Protein AF-A0A6H0FSI4-F1 (afdb_monomer_lite)

Foldseek 3Di:
DPPQDEQEEDAAEEAAEAEPEEAEGEDNHHDYYYHHYYHYHYYHYFYHYVVVLVLLVVLLVLLVPDPDQDADPVPRGGLSVVLNVLSVCLNPDPGDVVNLVSLVVSLVSLVVNCVVPVVCCVRRVVVSVVSCVVNVD

Structure (mmCIF, N/CA/C/O backbone):
data_AF-A0A6H0FSI4-F1
#
_entry.id   AF-A0A6H0FSI4-F1
#
loop_
_atom_site.group_PDB
_atom_site.id
_atom_site.type_symbol
_atom_site.label_atom_id
_atom_site.label_alt_id
_atom_site.label_comp_id
_atom_site.label_asym_id
_atom_site.label_entity_id
_atom_site.label_seq_id
_atom_site.pdbx_PDB_ins_code
_atom_site.Cartn_x
_atom_site.Cartn_y
_atom_site.Cartn_z
_atom_site.occupancy
_atom_site.B_iso_or_equiv
_atom_site.auth_seq_id
_atom_site.auth_comp_id
_atom_site.auth_asym_id
_atom_site.auth_atom_id
_atom_site.pdbx_PDB_model_num
ATOM 1 N N . MET A 1 1 ? -4.631 -15.837 -25.776 1.00 40.41 1 MET A N 1
ATOM 2 C CA . MET A 1 1 ? -3.274 -15.402 -25.383 1.00 40.41 1 MET A CA 1
ATOM 3 C C . MET A 1 1 ? -3.437 -14.271 -24.380 1.00 40.41 1 MET A C 1
ATOM 5 O O . MET A 1 1 ? -4.159 -13.333 -24.689 1.00 40.41 1 MET A O 1
ATOM 9 N N . LYS A 1 2 ? -2.901 -14.385 -23.156 1.00 42.94 2 LYS A N 1
ATOM 10 C CA . LYS A 1 2 ? -2.904 -13.256 -22.209 1.00 42.94 2 LYS A CA 1
ATOM 11 C C . LYS A 1 2 ? -1.928 -12.217 -22.760 1.00 42.94 2 LYS A C 1
ATOM 13 O O . LYS A 1 2 ? -0.746 -12.529 -22.859 1.00 42.94 2 LYS A O 1
ATOM 18 N N . ASN A 1 3 ? -2.409 -11.028 -23.115 1.00 47.91 3 ASN A N 1
ATOM 19 C CA . ASN A 1 3 ? -1.527 -9.892 -23.369 1.00 47.91 3 ASN A CA 1
ATOM 20 C C . ASN A 1 3 ? -0.714 -9.659 -22.088 1.00 47.91 3 ASN A C 1
ATOM 22 O O . ASN A 1 3 ? -1.280 -9.298 -21.056 1.00 47.91 3 ASN A O 1
ATOM 26 N N . GLN A 1 4 ? 0.588 -9.948 -22.124 1.00 63.56 4 GLN A N 1
ATOM 27 C CA . GLN A 1 4 ? 1.497 -9.483 -21.084 1.00 63.56 4 GLN A CA 1
ATOM 28 C C . GLN A 1 4 ? 1.756 -8.014 -21.394 1.00 63.56 4 GLN A C 1
ATOM 30 O O . GLN A 1 4 ? 2.401 -7.696 -22.386 1.00 63.56 4 GLN A O 1
ATOM 35 N N . ASN A 1 5 ? 1.184 -7.117 -20.594 1.00 78.19 5 ASN A N 1
ATOM 36 C CA . ASN A 1 5 ? 1.453 -5.693 -20.738 1.00 78.19 5 ASN A CA 1
ATOM 37 C C . ASN A 1 5 ? 2.907 -5.455 -20.328 1.00 78.19 5 ASN A C 1
ATOM 39 O O . ASN A 1 5 ? 3.237 -5.622 -19.154 1.00 78.19 5 ASN A O 1
ATOM 43 N N . VAL A 1 6 ? 3.766 -5.112 -21.283 1.00 83.06 6 VAL A N 1
ATOM 44 C CA . VAL A 1 6 ? 5.160 -4.744 -21.026 1.00 83.06 6 VAL A CA 1
ATOM 45 C C . VAL A 1 6 ? 5.311 -3.240 -21.236 1.00 83.06 6 VAL A C 1
ATOM 47 O O . VAL A 1 6 ? 4.856 -2.721 -22.251 1.00 83.06 6 VAL A O 1
ATOM 50 N N . GLY A 1 7 ? 5.898 -2.532 -20.268 1.00 85.94 7 GLY A N 1
ATOM 51 C CA . GLY A 1 7 ? 6.146 -1.092 -20.379 1.00 85.94 7 GLY A CA 1
ATOM 52 C C . GLY A 1 7 ? 7.259 -0.779 -21.381 1.00 85.94 7 GLY A C 1
ATOM 53 O O . GLY A 1 7 ? 7.041 -0.058 -22.349 1.00 85.94 7 GLY A O 1
ATOM 54 N N . ILE A 1 8 ? 8.443 -1.351 -21.156 1.00 88.25 8 ILE A N 1
ATOM 55 C CA . ILE A 1 8 ? 9.605 -1.269 -22.045 1.00 88.25 8 ILE A CA 1
ATOM 56 C C . ILE A 1 8 ? 10.091 -2.684 -22.339 1.00 88.25 8 ILE A C 1
ATOM 58 O O . ILE A 1 8 ? 10.371 -3.450 -21.417 1.00 88.25 8 ILE A O 1
ATOM 62 N N . GLU A 1 9 ? 10.229 -3.015 -23.618 1.00 92.31 9 GLU A N 1
ATOM 63 C CA . GLU A 1 9 ? 10.792 -4.282 -24.072 1.00 92.31 9 GLU A CA 1
ATOM 64 C C . GLU A 1 9 ? 11.992 -4.020 -24.983 1.00 92.31 9 GLU A C 1
ATOM 66 O O . GLU A 1 9 ? 11.887 -3.292 -25.971 1.00 92.31 9 GLU A O 1
ATOM 71 N N . VAL A 1 10 ? 13.135 -4.611 -24.640 1.00 90.75 10 VAL A N 1
ATOM 72 C CA . VAL A 1 10 ? 14.357 -4.578 -25.447 1.00 90.75 10 VAL A CA 1
ATOM 73 C C . VAL A 1 10 ? 14.684 -6.003 -25.870 1.00 90.75 10 VAL A C 1
ATOM 75 O O . VAL A 1 10 ? 14.869 -6.867 -25.016 1.00 90.75 10 VAL A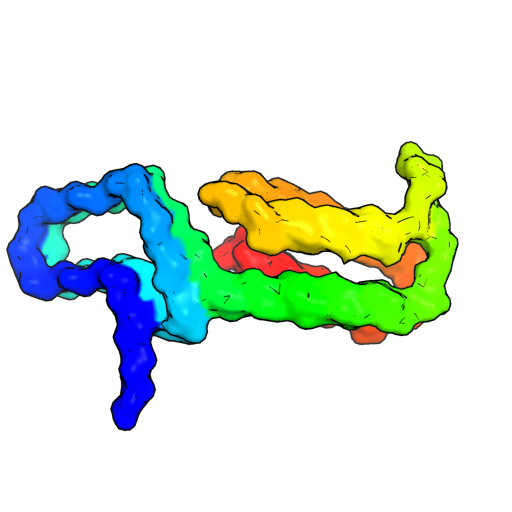 O 1
ATOM 78 N N . ASN A 1 11 ? 14.773 -6.228 -27.180 1.00 92.75 11 ASN A N 1
ATOM 79 C CA . ASN A 1 11 ? 15.102 -7.517 -27.784 1.00 92.75 11 ASN A CA 1
ATOM 80 C C . ASN A 1 11 ? 16.388 -7.370 -28.614 1.00 92.75 11 ASN A C 1
ATOM 82 O O . ASN A 1 11 ? 16.366 -6.739 -29.672 1.00 92.75 11 ASN A O 1
ATOM 86 N N . GLY A 1 12 ? 17.499 -7.938 -28.137 1.00 88.62 12 GLY A N 1
ATOM 87 C CA . GLY A 1 12 ? 18.809 -7.833 -28.787 1.00 88.62 12 GLY A CA 1
ATOM 88 C C . GLY A 1 12 ? 19.591 -6.556 -28.441 1.00 88.62 12 GLY A C 1
ATOM 89 O O . GLY A 1 12 ? 19.111 -5.668 -27.735 1.00 88.62 12 GLY A O 1
ATOM 90 N N . GLY A 1 13 ? 20.816 -6.443 -28.963 1.00 91.62 13 GLY A N 1
ATOM 91 C CA . GLY A 1 13 ? 21.660 -5.251 -28.805 1.00 91.62 13 GLY A CA 1
ATOM 92 C C . GLY A 1 13 ? 22.312 -5.130 -27.423 1.00 91.62 13 GLY A C 1
ATOM 93 O O . GLY A 1 13 ? 22.575 -6.127 -26.760 1.00 91.62 13 GLY A O 1
ATOM 94 N N . GLY A 1 14 ? 22.610 -3.906 -26.990 1.00 92.62 14 GLY A N 1
ATOM 95 C CA . GLY A 1 14 ? 23.232 -3.654 -25.692 1.00 92.62 14 GLY A CA 1
ATOM 96 C C . GLY A 1 14 ? 23.526 -2.181 -25.436 1.00 92.62 14 GLY A C 1
ATOM 97 O O . GLY A 1 14 ? 23.426 -1.349 -26.340 1.00 92.62 14 GLY A O 1
ATOM 98 N N . ARG A 1 15 ? 23.922 -1.870 -24.199 1.00 94.88 15 ARG A N 1
ATOM 99 C CA . ARG A 1 15 ? 24.249 -0.519 -23.710 1.00 94.88 15 ARG A CA 1
ATOM 100 C C . ARG A 1 15 ? 23.063 0.443 -23.728 1.00 94.88 15 ARG A C 1
ATOM 102 O O . ARG A 1 15 ? 23.241 1.651 -23.896 1.00 94.88 15 ARG A O 1
ATOM 109 N N . HIS A 1 16 ? 21.852 -0.074 -23.532 1.00 92.44 16 HIS A N 1
ATOM 110 C CA . HIS A 1 16 ? 20.674 0.761 -23.341 1.00 92.44 16 HIS A CA 1
ATOM 111 C C . HIS A 1 16 ? 20.732 1.433 -21.971 1.00 92.44 16 HIS A C 1
ATOM 113 O O . HIS A 1 16 ? 21.067 0.800 -20.970 1.00 92.44 16 HIS A O 1
ATOM 119 N N . LYS A 1 17 ? 20.379 2.718 -21.926 1.00 93.88 17 LYS A N 1
ATOM 120 C CA . LYS A 1 17 ? 20.271 3.488 -20.688 1.00 93.88 17 LYS A CA 1
ATOM 121 C C . LYS A 1 17 ? 18.834 3.944 -20.506 1.00 93.88 17 LYS A C 1
ATOM 123 O O . LYS A 1 17 ? 18.331 4.719 -21.316 1.00 93.88 17 LYS A O 1
ATOM 128 N N . ILE A 1 18 ? 18.184 3.448 -19.461 1.00 92.12 18 ILE A N 1
ATOM 129 C CA . ILE A 1 18 ? 16.836 3.851 -19.063 1.00 92.12 18 ILE A CA 1
ATOM 130 C C . ILE A 1 18 ? 16.973 4.554 -17.723 1.00 92.12 18 ILE A C 1
ATOM 132 O O . ILE A 1 18 ? 17.270 3.920 -16.710 1.00 92.12 18 ILE A O 1
ATOM 136 N N . SER A 1 19 ? 16.766 5.865 -17.716 1.00 91.94 19 SER A N 1
ATOM 137 C CA . SER A 1 19 ? 16.908 6.659 -16.504 1.00 91.94 19 SER A CA 1
ATOM 138 C C . SER A 1 19 ? 15.747 7.613 -16.283 1.00 91.94 19 SER A C 1
ATOM 140 O O . SER A 1 19 ? 15.103 8.039 -17.240 1.00 91.94 19 SER A O 1
ATOM 142 N N . GLU A 1 20 ? 15.493 7.953 -15.017 1.00 88.12 20 GLU A N 1
ATOM 143 C CA . GLU A 1 20 ? 14.578 9.040 -14.614 1.00 88.12 20 GLU A CA 1
ATOM 144 C C . GLU A 1 20 ? 13.171 8.911 -15.225 1.00 88.12 20 GLU A C 1
ATOM 146 O O . GLU A 1 20 ? 12.534 9.885 -15.614 1.00 88.12 20 GLU A O 1
ATOM 151 N N . SER A 1 21 ? 12.693 7.670 -15.330 1.00 82.31 21 SER A N 1
ATOM 152 C CA . SER A 1 21 ? 11.429 7.322 -15.983 1.00 82.31 21 SER A CA 1
ATOM 153 C C . SER A 1 21 ? 10.394 6.823 -14.973 1.00 82.31 21 SER A C 1
ATOM 155 O O . SER A 1 21 ? 10.742 6.123 -14.021 1.00 82.31 21 SER A O 1
ATOM 157 N N . THR A 1 22 ? 9.113 7.106 -15.220 1.00 79.75 22 THR A N 1
ATOM 158 C CA . THR A 1 22 ? 7.989 6.514 -14.475 1.00 79.75 22 THR A CA 1
ATOM 159 C C . THR A 1 22 ? 7.186 5.603 -15.397 1.00 79.75 22 THR A C 1
ATOM 161 O O . THR A 1 22 ? 6.714 6.039 -16.445 1.00 79.75 22 THR A O 1
ATOM 164 N N . ILE A 1 23 ? 7.024 4.336 -15.013 1.00 83.12 23 ILE A N 1
ATOM 165 C CA . ILE A 1 23 ? 6.309 3.321 -15.793 1.00 83.12 23 ILE A CA 1
ATOM 166 C C . ILE A 1 23 ? 5.065 2.889 -15.019 1.00 83.12 23 ILE A C 1
ATOM 168 O O . ILE A 1 23 ? 5.164 2.338 -13.923 1.00 83.12 23 ILE A O 1
ATOM 172 N N . HIS A 1 24 ? 3.892 3.114 -15.611 1.00 76.25 24 HIS A N 1
ATOM 173 C CA . HIS A 1 24 ? 2.618 2.630 -15.086 1.00 76.25 24 HIS A CA 1
ATOM 174 C C . HIS A 1 24 ? 2.307 1.260 -15.679 1.00 76.25 24 HIS A C 1
ATOM 176 O O . HIS A 1 24 ? 2.164 1.122 -16.896 1.00 76.25 24 HIS A O 1
ATOM 182 N N . VAL A 1 25 ? 2.183 0.246 -14.830 1.00 78.62 25 VAL A N 1
ATOM 183 C CA . VAL A 1 25 ? 1.898 -1.122 -15.261 1.00 78.62 25 VAL A CA 1
ATOM 184 C C . VAL A 1 25 ? 0.473 -1.491 -14.871 1.00 78.62 25 VAL A C 1
ATOM 186 O O . VAL A 1 25 ? 0.096 -1.476 -13.699 1.00 78.62 25 VAL A O 1
ATOM 189 N N . LYS A 1 26 ? -0.320 -1.847 -15.885 1.00 71.06 26 LYS A N 1
ATOM 190 C CA . LYS A 1 26 ? -1.696 -2.327 -15.733 1.00 71.06 26 LYS A CA 1
ATOM 191 C C . LYS A 1 26 ? -1.738 -3.838 -15.587 1.00 71.06 26 LYS A C 1
ATOM 193 O O . LYS A 1 26 ? -1.291 -4.558 -16.485 1.00 71.06 26 LYS A O 1
ATOM 198 N N . GLY A 1 27 ? -2.391 -4.303 -14.527 1.00 67.94 27 GLY A N 1
ATOM 199 C CA . GLY A 1 27 ? -2.543 -5.727 -14.251 1.00 67.94 27 GLY A CA 1
ATOM 200 C C . GLY A 1 27 ? -1.219 -6.389 -13.841 1.00 67.94 27 GLY A C 1
ATOM 201 O O . GLY A 1 27 ? -0.272 -5.709 -13.457 1.00 67.94 27 GLY A O 1
ATOM 202 N N . ASN A 1 28 ? -1.118 -7.702 -14.056 1.00 65.50 28 ASN A N 1
ATOM 203 C CA . ASN A 1 28 ? 0.105 -8.509 -13.893 1.00 65.50 28 ASN A CA 1
ATOM 204 C C . ASN A 1 28 ? 1.168 -8.268 -14.997 1.00 65.50 28 ASN A C 1
ATOM 206 O O . ASN A 1 28 ? 1.761 -9.214 -15.522 1.00 65.50 28 ASN A O 1
ATOM 210 N N . GLY A 1 29 ? 1.339 -7.024 -15.446 1.00 75.31 29 GLY A N 1
ATOM 211 C CA . GLY A 1 29 ? 2.306 -6.663 -16.482 1.00 75.31 29 GLY A CA 1
ATOM 212 C C . GLY A 1 29 ? 3.751 -6.622 -15.974 1.00 75.31 29 GLY A C 1
ATOM 213 O O . GLY A 1 29 ? 4.015 -6.739 -14.780 1.00 75.31 29 GLY A O 1
ATOM 214 N N . LYS A 1 30 ? 4.705 -6.420 -16.884 1.00 82.62 30 LYS A N 1
ATOM 215 C CA . LYS A 1 30 ? 6.126 -6.217 -16.565 1.00 82.62 30 LYS A CA 1
ATOM 216 C C . LYS A 1 30 ? 6.520 -4.788 -16.917 1.00 82.62 30 LYS A C 1
ATOM 218 O O . LYS A 1 30 ? 6.163 -4.293 -17.979 1.00 82.62 30 LYS A O 1
ATOM 223 N N . ALA A 1 31 ? 7.267 -4.111 -16.053 1.00 86.75 31 ALA A N 1
ATOM 224 C CA . ALA A 1 31 ? 7.681 -2.738 -16.336 1.00 86.75 31 ALA A CA 1
ATOM 225 C C . ALA A 1 31 ? 8.771 -2.677 -17.411 1.00 86.75 31 ALA A C 1
ATOM 227 O O . ALA A 1 31 ? 8.613 -1.970 -18.400 1.00 86.75 31 ALA A O 1
ATOM 228 N N . ILE A 1 32 ? 9.852 -3.438 -17.226 1.00 90.50 32 ILE A N 1
ATOM 229 C CA . ILE A 1 32 ? 10.980 -3.514 -18.156 1.00 90.50 32 ILE A CA 1
ATOM 230 C C . ILE A 1 32 ? 11.314 -4.988 -18.382 1.00 90.50 32 ILE A C 1
ATOM 232 O O . ILE A 1 32 ? 11.452 -5.750 -17.424 1.00 90.50 32 ILE A O 1
ATOM 236 N N . VAL A 1 33 ? 11.437 -5.385 -19.644 1.00 91.56 33 VAL A N 1
ATOM 237 C CA . VAL A 1 33 ? 11.895 -6.706 -20.075 1.00 91.56 33 VAL A CA 1
ATOM 238 C C . VAL A 1 33 ? 13.111 -6.517 -20.969 1.00 91.56 33 VAL A C 1
ATOM 240 O O . VAL A 1 33 ? 13.067 -5.764 -21.940 1.00 91.56 33 VAL A O 1
ATOM 243 N N . LEU A 1 34 ? 14.199 -7.195 -20.619 1.00 91.25 34 LEU A N 1
ATOM 244 C CA . LEU A 1 34 ? 15.456 -7.187 -21.355 1.00 91.25 34 LEU A CA 1
ATOM 245 C C . LEU A 1 34 ? 15.734 -8.613 -21.833 1.00 91.25 34 LEU A C 1
ATOM 247 O O . LEU A 1 34 ? 15.996 -9.492 -21.013 1.00 91.25 34 LEU A O 1
ATOM 251 N N . ASN A 1 35 ? 15.677 -8.835 -23.142 1.00 92.69 35 ASN A N 1
ATOM 252 C CA . ASN A 1 35 ? 15.921 -10.129 -23.768 1.00 92.69 35 ASN A CA 1
ATOM 253 C C . ASN A 1 35 ? 17.155 -10.039 -24.670 1.00 92.69 35 ASN A C 1
ATOM 255 O O . ASN A 1 35 ? 17.266 -9.125 -25.487 1.00 92.69 35 ASN A O 1
ATOM 259 N N . GLU A 1 36 ? 18.073 -10.998 -24.532 1.00 91.81 36 GLU A N 1
ATOM 260 C CA . GLU A 1 36 ? 19.250 -11.148 -25.409 1.00 91.81 36 GLU A CA 1
ATOM 261 C C . GLU A 1 36 ? 20.083 -9.859 -25.575 1.00 91.81 36 GLU A C 1
ATOM 263 O O . GLU A 1 36 ? 20.569 -9.539 -26.656 1.00 91.81 36 GLU A O 1
ATOM 268 N N . THR A 1 37 ? 20.244 -9.094 -24.493 1.00 94.44 37 THR A N 1
ATOM 269 C CA . THR A 1 37 ? 20.908 -7.782 -24.494 1.00 94.44 37 THR A CA 1
ATOM 270 C C . THR A 1 37 ? 21.979 -7.692 -23.398 1.00 94.44 37 THR A C 1
ATOM 272 O O . THR A 1 37 ? 21.923 -8.440 -22.421 1.00 94.44 37 THR A O 1
ATOM 275 N N . PHE A 1 38 ? 22.968 -6.803 -23.545 1.00 91.75 38 PHE A N 1
ATOM 276 C CA . PHE A 1 38 ? 24.129 -6.69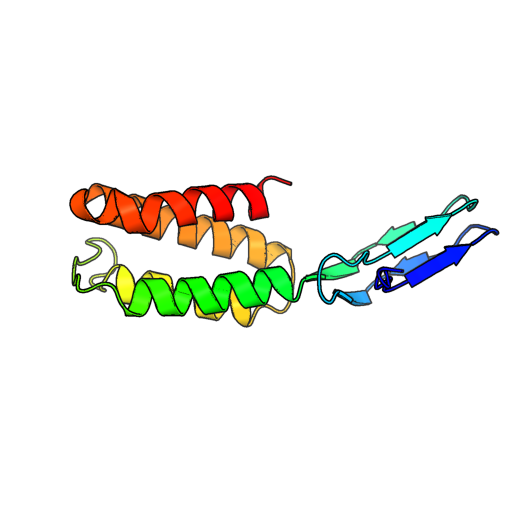1 -22.642 1.00 91.75 38 PHE A CA 1
ATOM 277 C C . PHE A 1 38 ? 24.429 -5.245 -22.208 1.00 91.75 38 PHE A C 1
ATOM 279 O O . PHE A 1 38 ? 23.989 -4.298 -22.849 1.00 91.75 38 PHE A O 1
ATOM 286 N N . ASP A 1 39 ? 25.194 -5.061 -21.125 1.00 93.62 39 ASP A N 1
ATOM 287 C CA . ASP A 1 39 ? 25.672 -3.755 -20.616 1.00 93.62 39 ASP A CA 1
ATOM 288 C C . ASP A 1 39 ? 24.581 -2.681 -20.382 1.00 93.62 39 ASP A C 1
ATOM 290 O O . ASP A 1 39 ? 24.833 -1.485 -20.537 1.00 93.62 39 ASP A O 1
ATOM 294 N N . ASN A 1 40 ? 23.354 -3.076 -20.035 1.00 92.00 40 ASN A N 1
ATOM 295 C CA . ASN A 1 40 ? 22.256 -2.126 -19.833 1.00 92.00 40 ASN A CA 1
ATOM 296 C C . ASN A 1 40 ? 22.320 -1.437 -18.468 1.00 92.00 40 ASN A C 1
ATOM 298 O O . ASN A 1 40 ? 22.641 -2.056 -17.455 1.00 92.00 40 ASN A O 1
ATOM 302 N N . GLU A 1 41 ? 21.936 -0.166 -18.437 1.00 94.19 41 GLU A N 1
ATOM 303 C CA . GLU A 1 41 ? 21.879 0.657 -17.235 1.00 94.19 41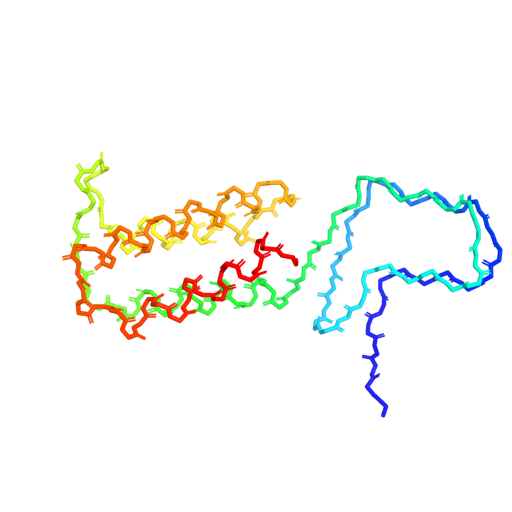 GLU A CA 1
ATOM 304 C C . GLU A 1 41 ? 20.432 1.101 -16.989 1.00 94.19 41 GLU A C 1
ATOM 306 O O . GLU A 1 41 ? 19.836 1.795 -17.814 1.00 94.19 41 GLU A O 1
ATOM 311 N N . ILE A 1 42 ? 19.860 0.703 -15.850 1.00 90.31 42 ILE A N 1
ATOM 312 C CA . ILE A 1 42 ? 18.531 1.141 -15.409 1.00 90.31 42 ILE A CA 1
ATOM 313 C C . ILE A 1 42 ? 18.702 1.889 -14.092 1.00 90.31 42 ILE A C 1
ATOM 315 O O . ILE A 1 42 ? 19.054 1.287 -13.078 1.00 90.31 42 ILE A O 1
ATOM 319 N N . THR A 1 43 ? 18.460 3.197 -14.089 1.00 88.62 43 THR A N 1
ATOM 320 C CA . THR A 1 43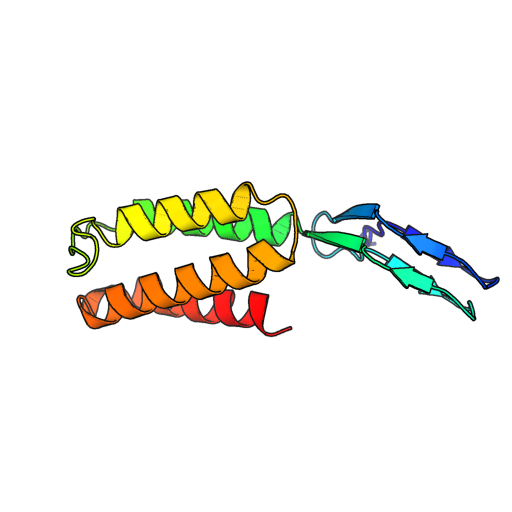 ? 18.685 4.047 -12.911 1.00 88.62 43 THR A CA 1
ATOM 321 C C . THR A 1 43 ? 17.493 4.956 -12.636 1.00 88.62 43 THR A C 1
ATOM 323 O O . THR A 1 43 ? 16.891 5.520 -13.538 1.00 88.62 43 THR A O 1
ATOM 326 N N . LYS A 1 44 ? 17.122 5.128 -11.361 1.00 81.00 44 LYS A N 1
ATOM 327 C CA . LYS A 1 44 ? 16.031 6.039 -10.950 1.00 81.00 44 LYS A CA 1
ATOM 328 C C . LYS A 1 44 ? 14.697 5.817 -11.699 1.00 81.00 44 LYS A C 1
ATOM 330 O O . LYS A 1 44 ? 13.991 6.777 -12.001 1.00 81.00 44 LYS A O 1
ATOM 335 N N . VAL A 1 45 ? 14.351 4.568 -12.020 1.00 80.12 45 VAL A N 1
ATOM 336 C CA . VAL A 1 45 ? 13.047 4.232 -12.612 1.00 80.12 45 VAL A CA 1
ATOM 337 C C . VAL A 1 45 ? 12.029 3.979 -11.503 1.00 80.12 45 VAL A C 1
ATOM 339 O O . VAL A 1 45 ? 12.268 3.166 -10.613 1.00 80.12 45 VAL A O 1
ATOM 342 N N . THR A 1 46 ? 10.884 4.656 -11.568 1.00 72.50 46 THR A N 1
ATOM 343 C CA . THR A 1 46 ? 9.745 4.422 -10.671 1.00 72.50 46 THR A CA 1
ATOM 344 C C . THR A 1 46 ? 8.707 3.564 -11.382 1.00 72.50 46 THR A C 1
ATOM 346 O O . THR A 1 46 ? 8.252 3.905 -12.471 1.00 72.50 46 THR A O 1
ATOM 349 N N . ILE A 1 47 ? 8.308 2.453 -10.767 1.00 76.69 47 ILE A N 1
ATOM 350 C CA . ILE A 1 47 ? 7.251 1.581 -11.284 1.00 76.69 47 ILE A CA 1
ATOM 351 C C . ILE A 1 47 ? 6.015 1.766 -10.409 1.00 76.69 47 ILE A C 1
ATOM 353 O O . ILE A 1 47 ? 6.093 1.622 -9.188 1.00 76.69 47 ILE A O 1
ATOM 357 N N . LEU A 1 48 ? 4.888 2.087 -11.040 1.00 72.12 48 LEU A 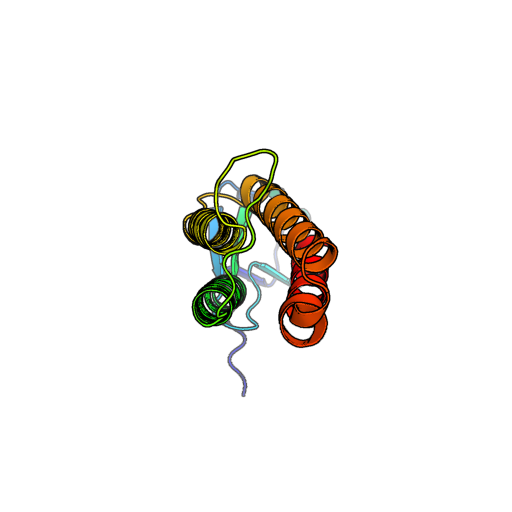N 1
ATOM 358 C CA . LEU A 1 48 ? 3.588 2.226 -10.391 1.00 72.12 48 LEU A CA 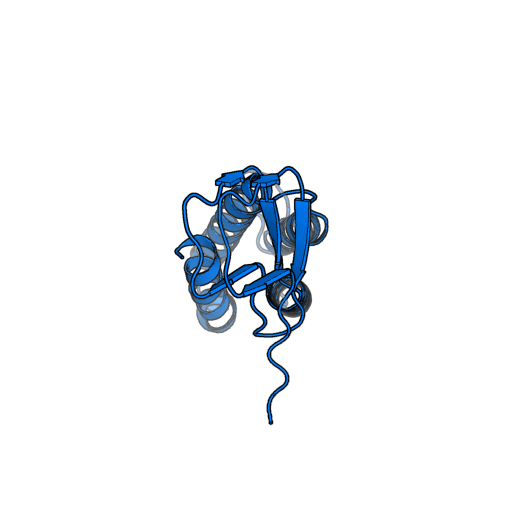1
ATOM 359 C C . LEU A 1 48 ? 2.679 1.101 -10.885 1.00 72.12 48 LEU A C 1
ATOM 361 O O . LEU A 1 48 ? 2.341 1.052 -12.069 1.00 72.12 48 LEU A O 1
ATOM 365 N N . LEU A 1 49 ? 2.308 0.179 -9.997 1.00 75.19 49 LEU A N 1
ATOM 366 C CA . LEU A 1 49 ? 1.410 -0.922 -10.336 1.00 75.19 49 LEU A CA 1
ATOM 367 C C . LEU A 1 49 ? -0.039 -0.501 -10.055 1.00 75.19 49 LEU A C 1
ATOM 369 O O . LEU A 1 49 ? -0.411 -0.221 -8.914 1.00 75.19 49 LEU A O 1
ATOM 373 N N . ASP A 1 50 ? -0.891 -0.494 -11.081 1.00 75.00 50 ASP A N 1
ATOM 374 C CA . ASP A 1 50 ? -2.308 -0.128 -10.922 1.00 75.00 50 ASP A CA 1
ATOM 375 C C . ASP A 1 50 ? -3.053 -1.101 -9.986 1.00 75.00 50 ASP A C 1
ATOM 377 O O . ASP A 1 50 ? -4.019 -0.719 -9.322 1.00 75.00 50 ASP A O 1
ATOM 381 N N . GLU A 1 51 ? -2.595 -2.355 -9.901 1.00 76.56 51 GLU A N 1
ATOM 382 C CA . GLU A 1 51 ? -3.129 -3.354 -8.969 1.00 76.56 51 GLU A CA 1
ATOM 383 C C . GLU A 1 51 ? -2.834 -3.000 -7.504 1.00 76.56 51 GLU A C 1
ATOM 385 O O . GLU A 1 51 ? -3.734 -3.124 -6.673 1.00 76.56 51 GLU A O 1
ATOM 390 N N . GLU A 1 52 ? -1.641 -2.478 -7.189 1.00 81.38 52 GLU A N 1
ATOM 391 C CA . GLU A 1 52 ? -1.318 -1.977 -5.843 1.00 81.38 52 GLU A CA 1
ATOM 392 C C . GLU A 1 52 ? -2.251 -0.815 -5.488 1.00 81.38 52 GLU A C 1
ATOM 394 O O . GLU A 1 52 ? -2.882 -0.811 -4.431 1.00 81.38 52 GLU A O 1
ATOM 399 N N . ARG A 1 53 ? -2.427 0.144 -6.408 1.00 81.81 53 ARG A N 1
ATOM 400 C CA . ARG A 1 53 ? -3.342 1.275 -6.199 1.00 81.81 53 ARG A CA 1
ATOM 401 C C . ARG A 1 53 ? -4.776 0.804 -5.955 1.00 81.81 53 ARG A C 1
ATOM 403 O O . ARG A 1 53 ? -5.445 1.307 -5.053 1.00 81.81 53 ARG A O 1
ATOM 410 N N . LYS A 1 54 ? -5.249 -0.174 -6.733 1.00 85.25 54 LYS A N 1
ATOM 411 C CA . LYS A 1 54 ? -6.582 -0.767 -6.566 1.00 85.25 54 LYS A CA 1
ATOM 412 C C . LYS A 1 54 ? -6.724 -1.477 -5.219 1.00 85.25 54 LYS A C 1
ATOM 414 O O . LYS A 1 54 ? -7.762 -1.330 -4.579 1.00 85.25 54 LYS A O 1
ATOM 419 N N . TYR A 1 55 ? -5.696 -2.198 -4.776 1.00 89.75 55 TYR A N 1
ATOM 420 C CA . TYR A 1 55 ? -5.675 -2.818 -3.453 1.00 89.75 55 TYR A CA 1
ATOM 421 C C . TYR A 1 55 ? -5.867 -1.775 -2.345 1.00 89.75 55 TYR A C 1
ATOM 423 O O . TYR A 1 55 ? -6.742 -1.945 -1.502 1.00 89.75 55 TYR A O 1
ATOM 431 N N . PHE A 1 56 ? -5.133 -0.659 -2.385 1.00 92.00 56 PHE A N 1
ATOM 432 C CA . PHE A 1 56 ? -5.280 0.408 -1.390 1.00 92.00 56 PHE A CA 1
ATOM 433 C C . PHE A 1 56 ? -6.656 1.086 -1.429 1.00 92.00 56 PHE A C 1
ATOM 435 O O . PHE A 1 56 ? -7.203 1.408 -0.377 1.00 92.00 56 PHE A O 1
ATOM 442 N N . ILE A 1 57 ? -7.251 1.264 -2.613 1.00 92.25 57 ILE A N 1
ATOM 443 C CA . ILE A 1 57 ? -8.628 1.773 -2.740 1.00 92.25 57 ILE A CA 1
ATOM 444 C C . ILE A 1 57 ? -9.624 0.824 -2.058 1.00 92.25 57 ILE A C 1
ATOM 446 O O . ILE A 1 57 ? -10.480 1.283 -1.302 1.00 92.25 57 ILE A O 1
ATOM 450 N N . ASN A 1 58 ? -9.496 -0.485 -2.286 1.00 93.31 58 ASN A N 1
ATOM 451 C CA . ASN A 1 58 ? -10.356 -1.480 -1.648 1.00 93.31 58 ASN A CA 1
ATOM 452 C C . ASN A 1 58 ? -10.151 -1.499 -0.128 1.00 93.31 58 ASN A C 1
ATOM 454 O O . ASN A 1 58 ? -11.119 -1.385 0.614 1.00 93.31 58 ASN A O 1
ATOM 458 N N . LEU A 1 59 ? -8.894 -1.526 0.330 1.00 95.19 59 LEU A N 1
ATOM 459 C CA . LEU A 1 59 ? -8.556 -1.480 1.751 1.00 95.19 59 LEU A CA 1
ATOM 460 C C . LEU A 1 59 ? -9.154 -0.244 2.435 1.00 95.19 59 LEU A C 1
ATOM 462 O O . LEU A 1 59 ? -9.687 -0.347 3.534 1.00 95.19 59 LEU A O 1
ATOM 466 N N . LYS A 1 60 ? -9.100 0.927 1.790 1.00 95.81 60 LYS A N 1
ATOM 467 C CA . LYS A 1 60 ? -9.727 2.146 2.316 1.00 95.81 60 LYS A CA 1
ATOM 468 C C . LYS A 1 60 ? -11.224 1.939 2.554 1.00 95.81 60 LYS A C 1
ATOM 470 O O . LYS A 1 60 ? -11.700 2.231 3.648 1.00 95.81 60 LYS A O 1
ATOM 475 N N . SER A 1 61 ? -11.928 1.400 1.559 1.00 94.94 61 SER A N 1
ATOM 476 C CA . SER A 1 61 ? -13.359 1.092 1.657 1.00 94.94 61 SER A CA 1
ATOM 477 C C . SER A 1 61 ? -13.651 0.088 2.777 1.00 94.94 61 SER A C 1
ATOM 479 O O . SER A 1 61 ? -14.601 0.272 3.539 1.00 94.94 61 SER A O 1
ATOM 481 N N . ASP A 1 62 ? -12.824 -0.951 2.912 1.00 94.38 62 ASP A N 1
ATOM 482 C CA . ASP A 1 62 ? -12.977 -1.969 3.953 1.00 94.38 62 ASP A CA 1
ATOM 483 C C . ASP A 1 62 ? -12.829 -1.347 5.349 1.00 94.38 62 ASP A C 1
ATOM 485 O O . ASP A 1 62 ? -13.681 -1.554 6.214 1.00 94.38 62 ASP A O 1
ATOM 489 N N . LEU A 1 63 ? -11.812 -0.504 5.564 1.00 94.94 63 LEU A N 1
ATOM 490 C CA . LEU A 1 63 ? -11.608 0.186 6.843 1.00 94.94 63 LEU A CA 1
ATOM 491 C C . LEU A 1 63 ? -12.720 1.192 7.165 1.00 94.94 63 LEU A C 1
ATOM 493 O O . LEU A 1 63 ? -13.114 1.312 8.327 1.00 94.94 63 LEU A O 1
ATOM 497 N N . GLU A 1 64 ? -13.243 1.906 6.167 1.00 94.50 64 GLU A N 1
ATOM 498 C CA . GLU A 1 64 ? -14.360 2.844 6.342 1.00 94.50 64 GLU A CA 1
ATOM 499 C C . GLU A 1 64 ? -15.636 2.135 6.826 1.00 94.50 64 GLU A C 1
ATOM 501 O O . GLU A 1 64 ? -16.381 2.698 7.635 1.00 94.50 64 GLU A O 1
ATOM 506 N N . SER A 1 65 ? -15.844 0.879 6.411 1.00 93.88 65 SER A N 1
ATOM 507 C CA . SER A 1 65 ? -16.990 0.055 6.818 1.00 93.88 65 SER A CA 1
ATOM 508 C C . SER A 1 65 ? -16.936 -0.427 8.277 1.00 93.88 65 SER A C 1
ATOM 510 O O . SER A 1 65 ? -17.965 -0.802 8.847 1.00 93.88 65 SER A O 1
ATOM 512 N N . ILE A 1 66 ? -15.760 -0.387 8.919 1.00 93.19 66 ILE A N 1
ATOM 513 C CA . ILE A 1 66 ? -15.587 -0.844 10.302 1.00 93.19 66 ILE A CA 1
ATOM 514 C C . ILE A 1 66 ? -16.301 0.113 11.270 1.00 93.19 66 ILE A C 1
ATOM 516 O O . ILE A 1 66 ? -15.970 1.301 11.397 1.00 93.19 66 ILE A O 1
ATOM 520 N N . GLN A 1 67 ? -17.260 -0.431 12.024 1.00 92.00 67 GLN A N 1
ATOM 521 C CA . GLN A 1 67 ? -17.967 0.269 13.099 1.00 92.00 67 GLN A CA 1
ATOM 522 C C . GLN A 1 67 ? -17.167 0.242 14.410 1.00 92.00 67 GLN A C 1
ATOM 524 O O . GLN A 1 67 ? -17.571 -0.360 15.401 1.00 92.00 67 GLN A O 1
ATOM 529 N N . ASP A 1 68 ? -16.010 0.902 14.411 1.00 93.00 68 ASP A N 1
ATOM 530 C CA . ASP A 1 68 ? -15.182 1.097 15.600 1.00 93.00 68 ASP A CA 1
ATOM 531 C C . ASP A 1 68 ? -14.623 2.528 15.643 1.00 93.00 68 ASP A C 1
ATOM 533 O O . ASP A 1 68 ? -14.304 3.126 14.610 1.00 93.00 68 ASP A O 1
ATOM 537 N N . ASN A 1 69 ? -14.548 3.073 16.859 1.00 93.50 69 ASN A N 1
ATOM 538 C CA . ASN A 1 69 ? -14.120 4.442 17.147 1.00 93.50 69 ASN A CA 1
ATOM 539 C C . ASN A 1 69 ? -12.975 4.470 18.175 1.00 93.50 69 ASN A C 1
ATOM 541 O O . ASN A 1 69 ? -12.841 5.449 18.910 1.00 93.50 69 ASN A O 1
ATOM 545 N N . ALA A 1 70 ? -12.172 3.403 18.270 1.00 95.12 70 ALA A N 1
ATOM 546 C CA . ALA A 1 70 ? -11.027 3.371 19.169 1.00 95.12 70 ALA A CA 1
ATOM 547 C C . ALA A 1 70 ? -10.081 4.544 18.875 1.00 95.12 70 ALA A C 1
ATOM 549 O O . ALA A 1 70 ? -9.737 4.827 17.720 1.00 95.12 70 ALA A O 1
ATOM 550 N N . ILE A 1 71 ? -9.679 5.232 19.940 1.00 96.12 71 ILE A N 1
ATOM 551 C CA . ILE A 1 71 ? -8.830 6.418 19.877 1.00 96.12 71 ILE A CA 1
ATOM 552 C C . ILE A 1 71 ? -7.375 5.989 20.026 1.00 96.12 71 ILE A C 1
ATOM 554 O O . ILE A 1 71 ? -7.034 5.216 20.921 1.00 96.12 71 ILE A O 1
ATOM 558 N N . ASN A 1 72 ? -6.518 6.524 19.165 1.00 93.62 72 ASN A N 1
ATOM 559 C CA . ASN A 1 72 ? -5.081 6.436 19.316 1.00 93.62 72 ASN A CA 1
ATOM 560 C C . ASN A 1 72 ? -4.634 7.372 20.450 1.00 93.62 72 ASN A C 1
ATOM 562 O O . ASN A 1 72 ? -4.787 8.593 20.329 1.00 93.62 72 ASN A O 1
ATOM 566 N N . PRO A 1 73 ? -4.066 6.842 21.548 1.00 92.56 73 PRO A N 1
ATOM 567 C CA . PRO A 1 73 ? -3.703 7.653 22.706 1.00 92.56 73 PRO A CA 1
ATOM 568 C C . PRO A 1 73 ? -2.613 8.688 22.394 1.00 92.56 73 PRO A C 1
ATOM 570 O O . PRO A 1 73 ? -2.530 9.705 23.079 1.00 92.56 73 PRO A O 1
ATOM 573 N N . LEU A 1 74 ? -1.802 8.464 21.354 1.00 92.31 74 LEU A N 1
ATOM 574 C CA . LEU A 1 74 ? -0.705 9.358 20.981 1.00 92.31 74 LEU A CA 1
ATOM 575 C C . LEU A 1 74 ? -1.180 10.585 20.197 1.00 92.31 74 LEU A C 1
ATOM 577 O O . LEU A 1 74 ? -0.605 11.660 20.336 1.00 92.31 74 LEU A O 1
ATOM 581 N N . THR A 1 75 ? -2.215 10.438 19.369 1.00 93.56 75 THR A N 1
ATOM 582 C CA . THR A 1 75 ? -2.649 11.488 18.429 1.00 93.56 75 THR A CA 1
ATOM 583 C C . THR A 1 75 ? -4.042 12.031 18.722 1.00 93.56 75 THR A C 1
ATOM 585 O O . THR A 1 75 ? -4.434 13.034 18.126 1.00 93.56 75 THR A O 1
ATOM 588 N N . GLN A 1 76 ? -4.788 11.388 19.629 1.00 94.56 76 GLN A N 1
ATOM 589 C CA . GLN A 1 76 ? -6.168 11.727 19.994 1.00 94.56 76 GLN A CA 1
ATOM 590 C C . GLN A 1 76 ? -7.156 11.657 18.814 1.00 94.56 76 GLN A C 1
ATOM 592 O O . GLN A 1 76 ? -8.258 12.202 18.870 1.00 94.56 76 GLN A O 1
ATOM 597 N N . LYS A 1 77 ? -6.779 10.965 17.733 1.00 95.69 77 LYS A N 1
ATOM 598 C CA . LYS A 1 77 ? -7.633 10.675 16.574 1.00 95.69 77 LYS A CA 1
ATOM 599 C C . LYS A 1 77 ? -8.094 9.224 16.624 1.00 95.69 77 LYS A C 1
ATOM 601 O O . LYS A 1 77 ? -7.514 8.405 17.329 1.00 95.69 77 LYS A O 1
ATOM 606 N N . THR A 1 78 ? -9.143 8.885 15.878 1.00 96.44 78 THR A N 1
ATOM 607 C CA . THR A 1 78 ? -9.529 7.476 15.737 1.00 96.44 78 THR A CA 1
ATOM 608 C C . THR A 1 78 ? -8.531 6.748 14.845 1.00 96.44 78 THR A C 1
ATOM 610 O O . THR A 1 78 ? -8.116 7.285 13.813 1.00 96.44 78 THR A O 1
ATOM 613 N N . TYR A 1 79 ? -8.201 5.502 15.195 1.00 96.25 79 TYR A N 1
ATOM 614 C CA . TYR A 1 79 ? -7.337 4.660 14.360 1.00 96.25 79 TYR A CA 1
ATOM 615 C C . TYR A 1 79 ? -7.865 4.543 12.930 1.00 96.25 79 TYR A C 1
ATOM 617 O O . TYR A 1 79 ? -7.090 4.628 11.980 1.00 96.25 79 TYR A O 1
ATOM 625 N N . LYS A 1 80 ? -9.192 4.437 12.773 1.00 96.19 80 LYS A N 1
ATOM 626 C CA . LYS A 1 80 ? -9.858 4.430 11.467 1.00 96.19 80 LYS A CA 1
ATOM 627 C C . LYS A 1 80 ? -9.496 5.654 10.628 1.00 96.19 80 LYS A C 1
ATOM 629 O O . LYS A 1 80 ? -9.033 5.507 9.501 1.00 96.19 80 LYS A O 1
ATOM 634 N N . ASN A 1 81 ? -9.672 6.858 11.175 1.00 96.44 81 ASN A N 1
ATOM 635 C CA . ASN A 1 81 ? -9.407 8.089 10.433 1.00 96.44 81 ASN A CA 1
ATOM 636 C C . ASN A 1 81 ? -7.922 8.221 10.087 1.00 96.44 81 ASN A C 1
ATOM 638 O O . ASN A 1 81 ? -7.576 8.691 9.006 1.00 96.44 81 ASN A O 1
ATOM 642 N N . GLU A 1 82 ? -7.031 7.815 10.989 1.00 96.81 82 GLU A N 1
ATOM 643 C CA . GLU A 1 82 ? -5.593 7.841 10.725 1.00 96.81 82 GLU A CA 1
ATOM 644 C C . GLU A 1 82 ? -5.189 6.857 9.631 1.00 96.81 82 GLU A C 1
ATOM 646 O O . GLU A 1 82 ? -4.486 7.250 8.701 1.00 96.81 82 GLU A O 1
ATOM 651 N N . ALA A 1 83 ? -5.680 5.619 9.690 1.00 96.56 83 ALA A N 1
ATOM 652 C CA . ALA A 1 83 ? -5.402 4.602 8.686 1.00 96.56 83 ALA A CA 1
ATOM 653 C C . ALA A 1 83 ? -5.940 5.008 7.304 1.00 96.56 83 ALA A C 1
ATOM 655 O O . ALA A 1 83 ? -5.211 4.933 6.318 1.00 96.56 83 ALA A O 1
ATOM 656 N N . VAL A 1 84 ? -7.172 5.523 7.229 1.00 96.25 84 VAL A N 1
ATOM 657 C CA . VAL A 1 84 ? -7.777 6.016 5.978 1.00 96.25 84 VAL A CA 1
ATOM 658 C C . VAL A 1 84 ? -6.974 7.175 5.382 1.00 96.25 84 VAL A C 1
ATOM 660 O O . VAL A 1 84 ? -6.678 7.177 4.185 1.00 96.25 84 VAL A O 1
ATOM 663 N N . ASN A 1 85 ? -6.559 8.139 6.208 1.00 94.81 85 ASN A N 1
ATOM 664 C CA . ASN A 1 85 ? -5.709 9.240 5.755 1.00 94.81 85 ASN A CA 1
ATOM 665 C C . ASN A 1 85 ? -4.341 8.743 5.281 1.00 94.81 85 ASN A C 1
ATOM 667 O O . ASN A 1 85 ? -3.811 9.242 4.290 1.00 94.81 85 ASN A O 1
ATOM 671 N N . GLN A 1 86 ? -3.768 7.755 5.966 1.00 94.88 86 GLN A N 1
ATOM 672 C CA . GLN A 1 86 ? -2.496 7.166 5.574 1.00 94.88 86 GLN A CA 1
ATOM 673 C C . GLN A 1 86 ? -2.603 6.435 4.232 1.00 94.88 86 GLN A C 1
ATOM 675 O O . GLN A 1 86 ? -1.734 6.599 3.380 1.00 94.88 86 GLN A O 1
ATOM 680 N N . ILE A 1 87 ? -3.694 5.704 3.997 1.00 94.44 87 ILE A N 1
ATOM 681 C CA . ILE A 1 87 ? -3.970 5.075 2.702 1.00 94.44 87 ILE A CA 1
ATOM 682 C C . ILE A 1 87 ? -4.101 6.126 1.598 1.00 94.44 87 ILE A C 1
ATOM 684 O O . ILE A 1 87 ? -3.533 5.949 0.523 1.00 94.44 87 ILE A O 1
ATOM 688 N N . GLN A 1 88 ? -4.791 7.240 1.859 1.00 91.12 88 GLN A N 1
ATOM 689 C CA . GLN A 1 88 ? -4.898 8.323 0.882 1.00 91.12 88 GLN A CA 1
ATOM 690 C C . GLN A 1 88 ? -3.516 8.864 0.497 1.00 91.12 88 GLN A C 1
ATOM 692 O O . GLN A 1 88 ? -3.221 8.987 -0.689 1.00 91.12 88 GLN A O 1
ATOM 697 N N . LYS A 1 89 ? -2.629 9.077 1.482 1.00 89.38 89 LYS A N 1
ATOM 698 C CA . LYS A 1 89 ? -1.244 9.474 1.200 1.00 89.38 89 LYS A CA 1
ATOM 699 C C . LYS A 1 89 ? -0.542 8.476 0.293 1.00 89.38 89 LYS A C 1
ATOM 701 O O . LYS A 1 89 ? 0.161 8.936 -0.589 1.00 89.38 89 LYS A O 1
ATOM 706 N N . ILE A 1 90 ? -0.718 7.163 0.505 1.00 89.38 90 ILE A N 1
ATOM 707 C CA . ILE A 1 90 ? -0.118 6.095 -0.319 1.00 89.38 90 ILE A CA 1
ATOM 708 C C . ILE A 1 90 ? -0.629 6.157 -1.765 1.00 89.38 90 ILE A C 1
ATOM 710 O O . ILE A 1 90 ? 0.163 6.059 -2.700 1.00 89.38 90 ILE A O 1
ATOM 714 N N . ILE A 1 91 ? -1.939 6.336 -1.952 1.00 86.00 91 ILE A N 1
ATOM 715 C CA . ILE A 1 91 ? -2.586 6.398 -3.273 1.00 86.00 91 ILE A CA 1
ATOM 716 C C . ILE A 1 91 ? -2.101 7.600 -4.094 1.00 86.00 91 ILE A C 1
ATOM 718 O O . ILE A 1 91 ? -2.013 7.502 -5.322 1.00 86.00 91 ILE A O 1
ATOM 722 N N . ASP A 1 92 ? -1.804 8.711 -3.422 1.00 83.31 92 ASP A N 1
ATOM 723 C CA . ASP A 1 92 ? -1.421 9.983 -4.041 1.00 83.31 92 ASP A CA 1
ATOM 724 C C . ASP A 1 92 ? 0.104 10.138 -4.208 1.00 83.31 92 ASP A C 1
ATOM 726 O O . ASP A 1 92 ? 0.590 11.220 -4.545 1.00 83.31 92 ASP A O 1
ATOM 730 N N . LEU A 1 93 ? 0.886 9.081 -3.955 1.00 75.69 93 LEU A N 1
ATOM 731 C CA . LEU A 1 93 ? 2.342 9.190 -3.917 1.00 75.69 93 LEU A CA 1
ATOM 732 C C . LEU A 1 93 ? 2.994 9.471 -5.275 1.00 75.69 93 LEU A C 1
ATOM 734 O O . LEU A 1 93 ? 2.681 8.805 -6.261 1.00 75.69 93 LEU A O 1
ATOM 738 N N . PRO A 1 94 ? 4.015 10.351 -5.301 1.00 59.31 94 PRO A N 1
ATOM 739 C CA . PRO A 1 94 ? 4.815 10.597 -6.495 1.00 59.31 94 PRO A CA 1
ATOM 740 C C . PRO A 1 94 ? 5.978 9.604 -6.693 1.00 59.31 94 PRO A C 1
ATOM 742 O O . PRO A 1 94 ? 6.514 9.542 -7.796 1.00 59.31 94 PRO A O 1
ATOM 745 N N . ASN A 1 95 ? 6.421 8.854 -5.665 1.00 66.56 95 ASN A N 1
ATOM 746 C CA . ASN A 1 95 ? 7.597 7.964 -5.757 1.00 66.56 95 ASN A CA 1
ATOM 747 C C . ASN A 1 95 ? 7.562 6.734 -4.813 1.00 66.56 95 ASN A C 1
ATOM 749 O O . ASN A 1 95 ? 6.778 6.678 -3.863 1.00 66.56 95 ASN A O 1
ATOM 753 N N . ARG A 1 96 ? 8.445 5.748 -5.072 1.00 69.12 96 ARG A N 1
ATOM 754 C CA . ARG A 1 96 ? 8.496 4.436 -4.383 1.00 69.12 96 ARG A CA 1
ATOM 755 C C . ARG A 1 96 ? 9.119 4.461 -2.978 1.00 69.12 96 ARG A C 1
ATOM 757 O O . ARG A 1 96 ? 8.726 3.663 -2.135 1.00 69.12 96 ARG A O 1
ATOM 764 N N . GLU A 1 97 ? 10.052 5.364 -2.685 1.00 71.00 97 GLU A N 1
ATOM 765 C CA . GLU A 1 97 ? 10.653 5.452 -1.339 1.00 71.00 97 GLU A CA 1
ATOM 766 C C . GLU A 1 97 ? 9.603 5.866 -0.299 1.00 71.00 97 GLU A C 1
ATOM 768 O O . GLU A 1 97 ? 9.445 5.248 0.757 1.00 71.00 97 GLU A O 1
ATOM 773 N N . THR A 1 98 ? 8.783 6.854 -0.659 1.00 79.88 98 THR A N 1
ATOM 774 C CA . THR A 1 98 ? 7.675 7.301 0.189 1.00 79.88 98 THR A CA 1
ATOM 775 C C . THR A 1 98 ? 6.598 6.214 0.323 1.00 79.88 98 THR A C 1
ATOM 777 O O . THR A 1 98 ? 5.908 6.153 1.341 1.00 79.88 98 THR A O 1
ATOM 780 N N . PHE A 1 99 ? 6.484 5.307 -0.658 1.00 83.50 99 PHE A N 1
ATOM 781 C CA . PHE A 1 99 ? 5.537 4.186 -0.631 1.00 83.50 99 PHE A CA 1
ATOM 782 C C . PHE A 1 99 ? 5.866 3.193 0.473 1.00 83.50 99 PHE A C 1
ATOM 784 O O . PHE A 1 99 ? 4.989 2.860 1.271 1.00 83.50 99 PHE A O 1
ATOM 791 N N . GLN A 1 100 ? 7.125 2.766 0.569 1.00 84.25 100 GLN A N 1
ATOM 792 C CA . GLN A 1 100 ? 7.533 1.805 1.591 1.00 84.25 100 GLN A CA 1
ATOM 793 C C . GLN A 1 100 ? 7.343 2.382 2.997 1.00 84.25 100 GLN A C 1
ATOM 795 O O . GLN A 1 100 ? 6.728 1.739 3.848 1.00 84.25 100 GLN A O 1
ATOM 800 N N . LYS A 1 101 ? 7.795 3.624 3.219 1.00 88.56 101 LYS A N 1
ATOM 801 C CA . LYS A 1 101 ? 7.619 4.320 4.499 1.00 88.56 101 LYS A CA 1
ATOM 802 C C . LYS A 1 101 ? 6.143 4.428 4.884 1.00 88.56 101 LYS A C 1
ATOM 804 O O . LYS A 1 101 ? 5.765 4.026 5.982 1.00 88.56 101 LYS A O 1
ATOM 809 N N . ASN A 1 102 ? 5.298 4.924 3.979 1.00 91.12 102 ASN A N 1
ATOM 810 C CA . ASN A 1 102 ? 3.885 5.116 4.291 1.00 91.12 102 ASN A CA 1
ATOM 811 C C . ASN A 1 102 ? 3.145 3.791 4.515 1.00 91.12 102 ASN A C 1
ATOM 813 O O . ASN A 1 102 ? 2.229 3.745 5.338 1.00 91.12 102 ASN A O 1
ATOM 817 N N . THR A 1 103 ? 3.550 2.724 3.820 1.00 91.88 103 THR A N 1
ATOM 818 C CA . THR A 1 103 ? 2.987 1.379 3.995 1.00 91.88 103 THR A CA 1
ATOM 819 C C . THR A 1 103 ? 3.377 0.779 5.348 1.00 91.88 103 THR A C 1
ATOM 821 O O . THR A 1 103 ? 2.525 0.219 6.035 1.00 91.88 103 THR A O 1
ATOM 824 N N . LEU A 1 104 ? 4.627 0.959 5.789 1.00 92.81 104 LEU A N 1
ATOM 825 C CA . LEU A 1 104 ? 5.076 0.565 7.131 1.00 92.81 104 LEU A CA 1
ATOM 826 C C . LEU A 1 104 ? 4.325 1.315 8.240 1.00 92.81 104 LEU A C 1
ATOM 828 O O . LEU A 1 104 ? 3.890 0.707 9.219 1.00 92.81 104 LEU A O 1
ATOM 832 N N . GLU A 1 105 ? 4.125 2.624 8.073 1.00 94.12 105 GLU A N 1
ATOM 833 C CA . GLU A 1 105 ? 3.320 3.431 8.996 1.00 94.12 105 GLU A CA 1
ATOM 834 C C . GLU A 1 105 ? 1.872 2.920 9.077 1.00 94.12 105 GLU A C 1
ATOM 836 O O . GLU A 1 105 ? 1.324 2.795 10.173 1.00 94.12 105 GLU A O 1
ATOM 841 N N . LEU A 1 106 ? 1.266 2.548 7.942 1.00 96.50 106 LEU A N 1
ATOM 842 C CA . LEU A 1 106 ? -0.069 1.947 7.914 1.00 96.50 106 LEU A CA 1
ATOM 843 C C . LEU A 1 106 ? -0.109 0.605 8.661 1.00 96.50 106 LEU A C 1
ATOM 845 O O . LEU A 1 106 ? -0.997 0.402 9.485 1.00 96.50 106 LEU A O 1
ATOM 849 N N . ILE A 1 107 ? 0.856 -0.291 8.430 1.00 96.19 107 ILE A N 1
ATOM 850 C CA . ILE A 1 107 ? 0.946 -1.581 9.141 1.00 96.19 107 ILE A CA 1
ATOM 851 C C . ILE A 1 107 ? 1.014 -1.364 10.659 1.00 96.19 107 ILE A C 1
ATOM 853 O O . ILE A 1 107 ? 0.322 -2.051 11.416 1.00 96.19 107 ILE A O 1
ATOM 857 N N . SER A 1 108 ? 1.812 -0.393 11.106 1.00 95.50 108 SER A N 1
ATOM 858 C CA . SER A 1 108 ? 1.941 -0.043 12.523 1.00 95.50 108 SER A CA 1
ATOM 859 C C . SER A 1 108 ? 0.621 0.467 13.115 1.00 95.50 108 SER A C 1
ATOM 861 O O . SER A 1 108 ? 0.211 0.022 14.193 1.00 95.50 108 SER A O 1
ATOM 863 N N . LEU A 1 109 ? -0.096 1.333 12.386 1.00 96.50 109 LEU A N 1
ATOM 864 C CA . LEU A 1 109 ? -1.421 1.821 12.782 1.00 96.50 109 LEU A CA 1
ATOM 865 C C . LEU A 1 109 ? -2.434 0.677 12.912 1.00 96.50 109 LEU A C 1
ATOM 867 O O . LEU A 1 109 ? -3.116 0.587 13.931 1.00 96.50 109 LEU A O 1
ATOM 871 N N . LEU A 1 110 ? -2.505 -0.221 11.924 1.00 96.75 110 LEU A N 1
ATOM 872 C CA . LEU A 1 110 ? -3.428 -1.362 11.951 1.00 96.75 110 LEU A CA 1
ATOM 873 C C . LEU A 1 110 ? -3.095 -2.346 13.080 1.00 96.75 110 LEU A C 1
ATOM 875 O O . LEU A 1 110 ? -3.997 -2.834 13.757 1.00 96.75 110 LEU A O 1
ATOM 879 N N . SER A 1 111 ? -1.808 -2.598 13.329 1.00 96.00 111 SER A N 1
ATOM 880 C CA . SER A 1 111 ? -1.352 -3.480 14.414 1.00 96.00 111 SER A CA 1
ATOM 881 C C . SER A 1 111 ? -1.658 -2.890 15.793 1.00 96.00 111 SER A C 1
ATOM 883 O O . SER A 1 111 ? -2.094 -3.597 16.703 1.00 96.00 111 SER A O 1
ATOM 885 N N . SER A 1 112 ? -1.486 -1.575 15.946 1.00 95.88 112 SER A N 1
ATOM 886 C CA . SER A 1 112 ? -1.842 -0.858 17.174 1.00 95.88 112 SER A CA 1
ATOM 887 C C . SER A 1 112 ? -3.353 -0.876 17.411 1.00 95.88 112 SER A C 1
ATOM 889 O O . SER A 1 112 ? -3.802 -1.162 18.522 1.00 95.88 112 SER A O 1
ATOM 891 N N . TRP A 1 113 ? -4.144 -0.655 16.358 1.00 95.94 113 TRP A N 1
ATOM 892 C CA . TRP A 1 113 ? -5.602 -0.737 16.429 1.00 95.94 113 TRP A CA 1
ATOM 893 C C . TRP A 1 113 ? -6.063 -2.135 16.845 1.00 95.94 113 TRP A C 1
ATOM 895 O O . TRP A 1 113 ? -6.877 -2.273 17.757 1.00 95.94 113 TRP A O 1
ATOM 905 N N . LEU A 1 114 ? -5.473 -3.174 16.249 1.00 95.06 114 LEU A N 1
ATOM 906 C CA . LEU A 1 114 ? -5.725 -4.567 16.604 1.00 95.06 114 LEU A CA 1
ATOM 907 C C . LEU A 1 114 ? -5.368 -4.877 18.065 1.00 95.06 114 LEU A C 1
ATOM 909 O O . LEU A 1 114 ? -6.096 -5.605 18.734 1.00 95.06 114 LEU A O 1
ATOM 913 N N . THR A 1 115 ? -4.274 -4.309 18.574 1.00 93.94 115 THR A N 1
ATOM 914 C CA . THR A 1 115 ? -3.832 -4.508 19.964 1.00 93.94 115 THR A CA 1
ATOM 915 C C . THR A 1 115 ? -4.849 -3.947 20.960 1.00 93.94 115 THR A C 1
ATOM 917 O O . THR A 1 115 ? -5.128 -4.568 21.982 1.00 93.94 115 THR A O 1
ATOM 920 N N . ILE A 1 116 ? -5.446 -2.794 20.648 1.00 92.62 116 ILE A N 1
ATOM 921 C CA . ILE A 1 116 ? -6.469 -2.150 21.487 1.00 92.62 116 ILE A CA 1
ATOM 922 C C . ILE A 1 116 ? -7.840 -2.809 21.309 1.00 92.62 116 ILE A C 1
ATOM 924 O O . ILE A 1 116 ? -8.620 -2.903 22.258 1.00 92.62 116 ILE A O 1
ATOM 928 N N . LYS A 1 117 ? -8.145 -3.283 20.098 1.00 93.25 117 LYS A N 1
ATOM 929 C CA . LYS A 1 117 ? -9.429 -3.884 19.741 1.00 93.25 117 LYS A CA 1
ATOM 930 C C . LYS A 1 117 ? -9.224 -5.230 19.049 1.00 93.25 117 LYS A C 1
ATOM 932 O O . LYS A 1 117 ? -9.463 -5.380 17.852 1.00 93.25 117 LYS A O 1
ATOM 937 N N . SER A 1 118 ? -8.858 -6.239 19.835 1.00 92.31 118 SER A N 1
ATOM 938 C CA . SER A 1 118 ? -8.579 -7.600 19.344 1.00 92.31 118 SER A CA 1
ATOM 939 C C . SER A 1 118 ? -9.744 -8.240 18.580 1.00 92.31 118 SER A C 1
ATOM 941 O O . SER A 1 118 ? -9.522 -9.053 17.687 1.00 92.31 118 SER A O 1
ATOM 943 N N . ALA A 1 119 ? -10.986 -7.825 18.858 1.00 92.62 119 ALA A N 1
ATOM 944 C CA . ALA A 1 119 ? -12.176 -8.245 18.115 1.00 92.62 119 ALA A CA 1
ATOM 945 C C . ALA A 1 119 ? -12.124 -7.903 16.610 1.00 92.62 119 ALA A C 1
ATOM 947 O O . ALA A 1 119 ? -12.856 -8.505 15.830 1.00 92.62 119 ALA A O 1
ATOM 948 N N . LEU A 1 120 ? -11.261 -6.970 16.188 1.00 92.69 120 LEU A N 1
ATOM 949 C CA . LEU A 1 120 ? -11.055 -6.618 14.780 1.00 92.69 120 LEU A CA 1
ATOM 950 C C . LEU A 1 120 ? -10.083 -7.557 14.046 1.00 92.69 120 LEU A C 1
ATOM 952 O O . LEU A 1 120 ? -9.869 -7.366 12.849 1.00 92.69 120 LEU A O 1
ATOM 956 N N . ALA A 1 121 ? -9.509 -8.570 14.710 1.00 92.00 121 ALA A N 1
ATOM 957 C CA . ALA A 1 121 ? -8.554 -9.505 14.100 1.00 92.00 121 ALA A CA 1
ATOM 958 C C . ALA A 1 121 ? -9.021 -10.102 12.762 1.00 92.00 121 ALA A C 1
ATOM 960 O O . ALA A 1 121 ? -8.242 -10.048 11.807 1.00 92.00 121 ALA A O 1
ATOM 961 N N . PRO A 1 122 ? -10.274 -10.590 12.624 1.00 89.44 122 PRO A N 1
ATOM 962 C CA . PRO A 1 122 ? -10.736 -11.164 11.360 1.00 89.44 122 PRO A CA 1
ATOM 963 C C . PRO A 1 122 ? -10.686 -10.174 10.191 1.00 89.44 122 PRO A C 1
ATOM 965 O O . PRO A 1 122 ? -10.484 -10.588 9.054 1.00 89.44 122 PRO A O 1
ATOM 968 N N . ASN A 1 123 ? -10.823 -8.876 10.476 1.00 87.88 123 ASN A N 1
ATOM 969 C CA . ASN A 1 123 ? -10.828 -7.828 9.462 1.00 87.88 123 ASN A CA 1
ATOM 970 C C . ASN A 1 123 ? -9.406 -7.321 9.184 1.00 87.88 123 ASN A C 1
ATOM 972 O O . ASN A 1 123 ? -9.026 -7.154 8.034 1.00 87.88 123 ASN A O 1
ATOM 976 N N . LEU A 1 124 ? -8.592 -7.079 10.217 1.00 91.69 124 LEU A N 1
ATOM 977 C CA . LEU A 1 124 ? -7.313 -6.375 10.052 1.00 91.69 124 LEU A CA 1
ATOM 978 C C . LEU A 1 124 ? -6.128 -7.292 9.721 1.00 91.69 124 LEU A C 1
ATOM 980 O O . LEU A 1 124 ? -5.223 -6.876 8.996 1.00 91.69 124 LEU A O 1
ATOM 984 N N . THR A 1 125 ? -6.104 -8.532 10.220 1.00 92.44 125 THR A N 1
ATOM 985 C CA . THR A 1 125 ? -4.933 -9.416 10.069 1.00 92.44 125 THR A CA 1
ATOM 986 C C . THR A 1 125 ? -4.669 -9.798 8.611 1.00 92.44 125 THR A C 1
ATOM 988 O O . THR A 1 125 ? -3.510 -9.843 8.197 1.00 92.44 125 THR A O 1
ATOM 991 N N . VAL A 1 126 ? -5.724 -10.014 7.815 1.00 91.50 126 VAL A N 1
ATOM 992 C CA . VAL A 1 126 ? -5.599 -10.324 6.379 1.00 91.50 126 VAL A CA 1
ATOM 993 C C . VAL A 1 126 ? -4.895 -9.181 5.648 1.00 91.50 126 VAL A C 1
ATOM 995 O O . VAL A 1 126 ? -3.929 -9.407 4.922 1.00 91.50 126 VAL A O 1
ATOM 998 N N . HIS A 1 127 ? -5.307 -7.942 5.910 1.00 93.19 127 HIS A N 1
ATOM 999 C CA . HIS A 1 127 ? -4.711 -6.770 5.278 1.00 93.19 127 HIS A CA 1
ATOM 1000 C C . HIS A 1 127 ? -3.269 -6.523 5.727 1.00 93.19 127 HIS A C 1
ATOM 1002 O O . HIS A 1 127 ? -2.432 -6.179 4.898 1.00 93.19 127 HIS A O 1
ATOM 1008 N N . ILE A 1 128 ? -2.947 -6.736 7.008 1.00 93.38 128 ILE A N 1
ATOM 1009 C CA . ILE A 1 128 ? -1.564 -6.633 7.503 1.00 93.38 128 ILE A CA 1
ATOM 1010 C C . ILE A 1 128 ? -0.654 -7.629 6.772 1.00 93.38 128 ILE A C 1
ATOM 1012 O O . ILE A 1 128 ? 0.437 -7.255 6.344 1.00 93.38 128 ILE A O 1
ATOM 1016 N N . SER A 1 129 ? -1.104 -8.874 6.583 1.00 90.81 129 SER A N 1
ATOM 1017 C CA . SER A 1 129 ? -0.329 -9.893 5.866 1.00 90.81 129 SER A CA 1
ATOM 1018 C C . SER A 1 129 ? -0.071 -9.509 4.407 1.00 90.81 129 SER A C 1
ATOM 1020 O O . SER A 1 129 ? 1.062 -9.621 3.943 1.00 90.81 129 SER A O 1
ATOM 1022 N N . GLU A 1 130 ? -1.082 -9.009 3.695 1.00 90.19 130 GLU A N 1
ATOM 1023 C CA . GLU A 1 130 ? -0.920 -8.556 2.308 1.00 90.19 130 GLU A CA 1
ATOM 1024 C C . GLU A 1 130 ? -0.011 -7.321 2.200 1.00 90.19 130 GLU A C 1
ATOM 1026 O O . GLU A 1 130 ? 0.871 -7.273 1.344 1.00 90.19 130 GLU A O 1
ATOM 1031 N N . LEU A 1 131 ? -0.138 -6.352 3.113 1.00 91.88 131 LEU A N 1
ATOM 1032 C CA . LEU A 1 131 ? 0.739 -5.175 3.148 1.00 91.88 131 LEU A CA 1
ATOM 1033 C C . LEU A 1 131 ? 2.210 -5.557 3.379 1.00 91.88 131 LEU A C 1
ATOM 1035 O O . LEU A 1 131 ? 3.094 -4.972 2.754 1.00 91.88 131 LEU A O 1
ATOM 1039 N N . LEU A 1 132 ? 2.480 -6.553 4.233 1.00 88.88 132 LEU A N 1
ATOM 1040 C CA . LEU A 1 132 ? 3.834 -7.074 4.459 1.00 88.88 132 LEU A CA 1
ATOM 1041 C C . LEU A 1 132 ? 4.440 -7.682 3.185 1.00 88.88 132 LEU A C 1
ATOM 1043 O O . LEU A 1 132 ? 5.628 -7.490 2.935 1.00 88.88 132 LEU A O 1
ATOM 1047 N N . LYS A 1 133 ? 3.641 -8.358 2.348 1.00 86.19 133 LYS A N 1
ATOM 1048 C CA . LYS A 1 133 ? 4.108 -8.884 1.052 1.00 86.19 133 LYS A CA 1
ATOM 1049 C C . LYS A 1 133 ? 4.489 -7.758 0.089 1.00 86.19 133 LYS A C 1
ATOM 1051 O O . LYS A 1 133 ? 5.512 -7.852 -0.577 1.00 86.19 133 LYS A O 1
ATOM 1056 N N . LEU A 1 134 ? 3.709 -6.673 0.059 1.00 82.19 134 LEU A N 1
ATOM 1057 C CA . LEU A 1 134 ? 3.951 -5.527 -0.829 1.00 82.19 134 LEU A CA 1
ATOM 1058 C C . LEU A 1 134 ? 5.254 -4.775 -0.522 1.00 82.19 134 LEU A C 1
ATOM 1060 O O . LEU A 1 134 ? 5.867 -4.213 -1.430 1.00 82.19 134 LEU A O 1
ATOM 1064 N N . ILE A 1 135 ? 5.677 -4.744 0.746 1.00 80.62 135 ILE A N 1
ATOM 1065 C CA . ILE A 1 135 ? 6.950 -4.124 1.148 1.00 80.62 135 ILE A CA 1
ATOM 1066 C C . ILE A 1 135 ? 8.125 -5.104 1.174 1.00 80.62 135 ILE A C 1
ATOM 1068 O O . ILE A 1 135 ? 9.268 -4.656 1.147 1.00 80.62 135 ILE A O 1
ATOM 1072 N N . GLY A 1 136 ? 7.844 -6.405 1.298 1.00 66.81 136 GLY A N 1
ATOM 1073 C CA . GLY A 1 136 ? 8.843 -7.450 1.503 1.00 66.81 136 GLY A CA 1
ATOM 1074 C C . GLY A 1 136 ? 9.631 -7.799 0.247 1.00 66.81 136 GLY A C 1
ATOM 1075 O O . GLY A 1 136 ? 10.824 -8.050 0.378 1.00 66.81 136 GLY A O 1
ATOM 1076 N N . GLY A 1 137 ? 8.994 -7.741 -0.932 1.00 48.94 137 GLY A N 1
ATOM 1077 C CA . GLY A 1 137 ? 9.618 -8.118 -2.206 1.00 48.94 137 GLY A CA 1
ATOM 1078 C C . GLY A 1 137 ? 9.898 -9.610 -2.299 1.00 48.94 137 GLY A C 1
ATOM 1079 O O . GLY A 1 137 ? 10.935 -10.049 -1.763 1.00 48.94 137 GLY A O 1
#

Radius of gyration: 18.78 Å; chains: 1; bounding box: 44×27×52 Å

Secondary structure (DSSP, 8-state):
-----EEEEEES-B--EEES-EEEE-SS-EEEEEES-BS-EEES-EEEEHHHHHHHHHHHHHHHH----PBPTTTSSBHHHHHHHHHHHHHT-SSHHHHHHHHHHHHHHHHHHHHH-GGGHHHHHHHHHHHHHHHH-

pLDDT: mean 87.04, std 11.02, range [40.41, 96.81]

Sequence (137 aa):
MKNQNVGIEVNGGGRHKISESTIHVKGNGKAIVLNETFDNEITKVTILLDEERKYFINLKSDLESIQDNAINPLTQKTYKNEAVNQIQKIIDLPNRETFQKNTLELISLLSSWLTIKSALAPNLTVHISELLKLIGG

Organism: Acinetobacter pittii (NCBI:txid48296)